Protein AF-A0A9P6GZJ6-F1 (afdb_monomer_lite)

Organism: NCBI:txid83296

Sequence (104 aa):
MSLKGKALSWASQILIGKMDQMDLQTLTTLLRRRFRSESNKQVALTKFINLEISQTRSEFSDMLRFANSIYKKEIVRIEVLAQMVVDKTPGEIRACLYQAGLAI

Foldseek 3Di:
DDQDDPLVVVLVVVCVPCVVPDDPVNSVVVSCVVVVLVVVLVVLVVVLLPDAQDPDPVSLVVNVVSLVVNVVSPSDDPVVSVVSSLVSYPPVVNVVVCVVPPVD

Radius of gyration: 20.15 Å; chains: 1; bounding box: 46×24×57 Å

Secondary structure (DSSP, 8-state):
----THHHHHHHHHHTTTGGG--HHHHHHHHHHHHHHHHHHHHHHHHHHTPPPP-SHHHHHHHHHHHHHHHHTT-S-HHHHHHHHHHHS-HHHHHHHHHHH---

Structure (mmCIF, N/CA/C/O backbone):
data_AF-A0A9P6GZJ6-F1
#
_entry.id   AF-A0A9P6GZJ6-F1
#
loop_
_atom_site.group_PDB
_atom_site.id
_atom_site.type_symbol
_atom_site.label_atom_id
_atom_site.label_alt_id
_atom_site.label_comp_id
_atom_site.label_asym_id
_atom_site.label_entity_id
_atom_site.label_seq_id
_atom_site.pdbx_PDB_ins_code
_atom_site.Cartn_x
_atom_site.Cartn_y
_atom_site.Cartn_z
_atom_site.occupancy
_atom_site.B_iso_or_equiv
_atom_site.auth_seq_id
_atom_site.auth_comp_id
_atom_site.auth_asym_id
_atom_site.auth_atom_id
_atom_site.pdbx_PDB_model_num
ATOM 1 N N . MET A 1 1 ? -10.110 15.818 25.238 1.00 44.91 1 MET A N 1
ATOM 2 C CA . MET A 1 1 ? -9.875 15.251 23.890 1.00 44.91 1 MET A CA 1
ATOM 3 C C . MET A 1 1 ? -11.227 14.941 23.260 1.00 44.91 1 MET A C 1
ATOM 5 O O . MET A 1 1 ? -11.858 13.992 23.699 1.00 44.91 1 MET A O 1
ATOM 9 N N . SER A 1 2 ? -11.717 15.748 22.312 1.00 64.81 2 SER A N 1
ATOM 10 C CA . SER A 1 2 ? -12.990 15.448 21.631 1.00 64.81 2 SER A CA 1
ATOM 11 C C . SER A 1 2 ? -12.732 14.582 20.397 1.00 64.81 2 SER A C 1
ATOM 13 O O . SER A 1 2 ? -11.765 14.807 19.665 1.00 64.81 2 SER A O 1
ATOM 15 N N . LEU A 1 3 ? -13.599 13.597 20.158 1.00 67.00 3 LEU A N 1
ATOM 16 C CA . LEU A 1 3 ? -13.674 12.923 18.863 1.00 67.00 3 LEU A CA 1
ATOM 17 C C . LEU A 1 3 ? -14.068 13.960 17.804 1.00 67.00 3 LEU A C 1
ATOM 19 O O . LEU A 1 3 ? -14.909 14.822 18.061 1.00 67.00 3 LEU A O 1
ATOM 23 N N . LYS A 1 4 ? -13.445 13.903 16.623 1.00 78.94 4 LYS A N 1
ATOM 24 C CA . LYS A 1 4 ? -13.703 14.836 15.516 1.00 78.94 4 LYS A CA 1
ATOM 25 C C . LYS A 1 4 ? -13.956 14.077 14.215 1.00 78.94 4 LYS A C 1
ATOM 27 O O . LYS A 1 4 ? -13.393 13.003 13.991 1.00 78.94 4 LYS A O 1
ATOM 32 N N . GLY A 1 5 ? -14.799 14.645 13.352 1.00 80.75 5 GLY A N 1
ATOM 33 C CA . GLY A 1 5 ? -15.051 14.148 11.996 1.00 80.75 5 GLY A CA 1
ATOM 34 C C . GLY A 1 5 ? -15.520 12.688 11.951 1.00 80.75 5 GLY A C 1
ATOM 35 O O . GLY A 1 5 ? -16.453 12.303 12.655 1.00 80.75 5 GLY A O 1
ATOM 36 N N . LYS A 1 6 ? -14.847 11.858 11.140 1.00 77.38 6 LYS A N 1
ATOM 37 C CA . LYS A 1 6 ? -15.191 10.436 10.934 1.00 77.38 6 LYS A CA 1
ATOM 38 C C . LYS A 1 6 ? -15.189 9.614 12.228 1.00 77.38 6 LYS A C 1
ATOM 40 O O . LYS A 1 6 ? -15.984 8.691 12.352 1.00 77.38 6 LYS A O 1
ATOM 45 N N . ALA A 1 7 ? -14.337 9.957 13.198 1.00 77.06 7 ALA A N 1
ATOM 46 C CA . ALA A 1 7 ? -14.298 9.269 14.488 1.00 77.06 7 ALA A CA 1
ATOM 47 C C . ALA A 1 7 ? -15.537 9.555 15.341 1.00 77.06 7 ALA A C 1
ATOM 49 O O . ALA A 1 7 ? -16.048 8.644 15.984 1.00 77.06 7 ALA A O 1
ATOM 50 N N . LEU A 1 8 ? -16.050 10.789 15.296 1.00 81.38 8 LEU A N 1
ATOM 51 C CA . LEU A 1 8 ? -17.287 11.165 15.981 1.00 81.38 8 LEU A CA 1
ATOM 52 C C . LEU A 1 8 ? -18.504 10.509 15.321 1.00 81.38 8 LEU A C 1
ATOM 54 O O . LEU A 1 8 ? -19.319 9.917 16.014 1.00 81.38 8 LEU A O 1
ATOM 58 N N . SER A 1 9 ? -18.587 10.566 13.988 1.00 83.62 9 SER A N 1
ATOM 59 C CA . SER A 1 9 ? -19.690 9.964 13.226 1.00 83.62 9 SER A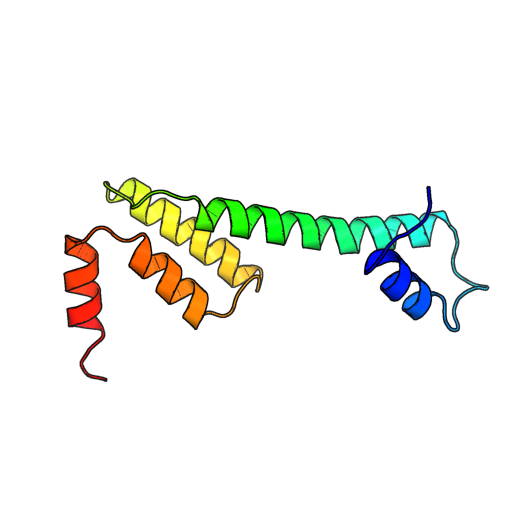 CA 1
ATOM 60 C C . SER A 1 9 ? -19.748 8.440 13.369 1.00 83.62 9 SER A C 1
ATOM 62 O O . SER A 1 9 ? -20.830 7.868 13.445 1.00 83.62 9 SER A O 1
ATOM 64 N N . TRP A 1 10 ? -18.598 7.769 13.432 1.00 84.06 10 TRP A N 1
ATOM 65 C CA . TRP A 1 10 ? -18.560 6.328 13.660 1.00 84.06 10 TRP A CA 1
ATOM 66 C C . TRP A 1 10 ? -18.889 5.964 15.111 1.00 84.06 10 TRP A C 1
ATOM 68 O O . TRP A 1 10 ? -19.647 5.028 15.355 1.00 84.06 10 TRP A O 1
ATOM 78 N N . ALA A 1 11 ? -18.356 6.718 16.080 1.00 81.50 11 ALA A N 1
ATOM 79 C CA . ALA A 1 11 ? -18.679 6.505 17.487 1.00 81.50 11 ALA A CA 1
ATOM 80 C C . ALA A 1 11 ? -20.175 6.708 17.751 1.00 81.50 11 ALA A C 1
ATOM 82 O O . ALA A 1 11 ? -20.773 5.886 18.434 1.00 81.50 11 ALA A O 1
ATOM 83 N N . SER A 1 12 ? -20.800 7.737 17.170 1.00 80.75 12 SER A N 1
ATOM 84 C CA . SER A 1 12 ? -22.239 7.956 17.325 1.00 80.75 12 SER A CA 1
ATOM 85 C C . SER A 1 12 ? -23.059 6.799 16.753 1.00 80.75 12 SER A C 1
ATOM 87 O O . SER A 1 12 ? -23.969 6.333 17.425 1.00 80.75 12 SER A O 1
ATOM 89 N N . GLN A 1 13 ? -22.696 6.254 15.587 1.00 82.44 13 GLN A N 1
ATOM 90 C CA . GLN A 1 13 ? -23.369 5.078 15.013 1.00 82.44 13 GLN A CA 1
ATOM 91 C C . GLN A 1 13 ? -23.285 3.830 15.899 1.00 82.44 13 GLN A C 1
ATOM 93 O O . GLN A 1 13 ? -24.249 3.078 15.979 1.00 82.44 13 GLN A O 1
ATOM 98 N N . ILE A 1 14 ? -22.150 3.604 16.565 1.00 79.19 14 ILE A N 1
ATOM 99 C CA . ILE A 1 14 ?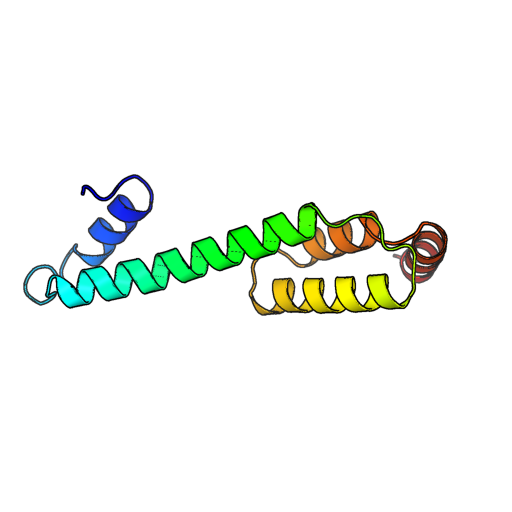 -21.979 2.452 17.463 1.00 79.19 14 ILE A CA 1
ATOM 100 C C . ILE A 1 14 ? -22.682 2.653 18.806 1.00 79.19 14 ILE A C 1
ATOM 102 O O . ILE A 1 14 ? -23.146 1.683 19.404 1.00 79.19 14 ILE A O 1
ATOM 106 N N . LEU A 1 15 ? -22.750 3.895 19.280 1.00 78.69 15 LEU A N 1
ATOM 107 C CA . LEU A 1 15 ? -23.380 4.234 20.551 1.00 78.69 15 LEU A CA 1
ATOM 108 C C . LEU A 1 15 ? -24.912 4.262 20.457 1.00 78.69 15 LEU A C 1
ATOM 110 O O . LEU A 1 15 ? -25.576 4.047 21.471 1.00 78.69 15 LEU A O 1
ATOM 114 N N . ILE A 1 16 ? -25.483 4.450 19.260 1.00 78.94 16 ILE A N 1
ATOM 115 C CA . ILE A 1 16 ? -26.929 4.327 19.035 1.00 78.94 16 ILE A CA 1
ATOM 116 C C . ILE A 1 16 ? -27.381 2.901 19.397 1.00 78.94 16 ILE A C 1
ATOM 118 O O . ILE A 1 16 ? -27.038 1.926 18.732 1.00 78.94 16 ILE A O 1
ATOM 122 N N . GLY A 1 17 ? -28.149 2.785 20.485 1.00 66.88 17 GLY A N 1
ATOM 123 C CA . GLY A 1 17 ? -28.751 1.531 20.954 1.00 66.88 17 GLY A CA 1
ATOM 124 C C . GLY A 1 17 ? -27.860 0.635 21.824 1.00 66.88 17 GLY A C 1
ATOM 125 O O . GLY A 1 17 ? -28.298 -0.451 22.192 1.00 66.88 17 GLY A O 1
ATOM 126 N N . LYS A 1 18 ? -26.629 1.053 22.164 1.00 69.62 18 LYS A N 1
ATOM 127 C CA . LYS A 1 18 ? -25.687 0.266 22.995 1.00 69.62 18 LYS A CA 1
ATOM 128 C C . LYS A 1 18 ? -25.029 1.051 24.136 1.00 69.62 18 LYS A C 1
ATOM 130 O O . LYS A 1 18 ? -24.085 0.549 24.746 1.00 69.62 18 LYS A O 1
ATOM 135 N N . MET A 1 19 ? -25.510 2.264 24.428 1.00 63.31 19 MET A N 1
ATOM 136 C CA . MET A 1 19 ? -24.923 3.139 25.456 1.00 63.31 19 MET A CA 1
ATOM 137 C C . MET A 1 19 ? -24.852 2.488 26.843 1.00 63.31 19 MET A C 1
ATOM 139 O O . MET A 1 19 ? -23.834 2.641 27.509 1.00 63.31 19 MET A O 1
ATOM 143 N N . ASP A 1 20 ? -25.851 1.696 27.235 1.00 65.44 20 ASP A N 1
ATOM 144 C CA . ASP A 1 20 ? -25.912 1.109 28.584 1.00 65.44 20 ASP A CA 1
ATOM 145 C C . ASP A 1 20 ? -25.004 -0.120 28.780 1.00 65.44 20 ASP A C 1
ATOM 147 O O . ASP A 1 20 ? -24.806 -0.577 29.901 1.00 65.44 20 ASP A O 1
ATOM 151 N N . GLN A 1 21 ? -24.434 -0.670 27.701 1.00 69.94 21 GLN A N 1
ATOM 152 C CA . GLN A 1 21 ? -23.610 -1.890 27.737 1.00 69.94 21 GLN A CA 1
ATOM 153 C C . GLN A 1 21 ? -22.137 -1.647 27.384 1.00 69.94 21 GLN A C 1
ATOM 155 O O . GLN A 1 21 ? -21.336 -2.583 27.404 1.00 69.94 21 GLN A O 1
ATOM 160 N N . MET A 1 22 ? -21.761 -0.420 27.011 1.00 73.00 22 MET A N 1
ATOM 161 C CA . MET A 1 22 ? -20.442 -0.134 26.454 1.00 73.00 22 MET A CA 1
ATOM 162 C C . MET A 1 22 ? -19.586 0.688 27.418 1.00 73.00 22 MET A C 1
ATOM 164 O O . MET A 1 22 ? -19.746 1.897 27.547 1.00 73.00 22 MET A O 1
ATOM 168 N N . ASP A 1 23 ? -18.617 0.022 28.043 1.00 81.56 23 ASP A N 1
ATOM 169 C CA . ASP A 1 23 ? -17.604 0.681 28.865 1.00 81.56 23 ASP A CA 1
ATOM 170 C C . ASP A 1 23 ? -16.652 1.555 28.018 1.00 81.56 23 ASP A C 1
ATOM 172 O O . ASP A 1 23 ? -16.318 1.242 26.864 1.00 81.56 23 ASP A O 1
ATOM 176 N N . LEU A 1 24 ? -16.164 2.641 28.622 1.00 77.94 24 LEU A N 1
ATOM 177 C CA . LEU A 1 24 ? -15.237 3.605 28.030 1.00 77.94 24 LEU A CA 1
ATOM 178 C C . LEU A 1 24 ? -13.959 2.926 27.510 1.00 77.94 24 LEU A C 1
ATOM 180 O O . LEU A 1 24 ? -13.425 3.305 26.458 1.00 77.94 24 LEU A O 1
ATOM 184 N N . GLN A 1 25 ? -13.468 1.897 28.207 1.00 81.31 25 GLN A N 1
ATOM 185 C CA . GLN A 1 25 ? -12.264 1.171 27.809 1.00 81.31 25 GLN A CA 1
ATOM 186 C C . GLN A 1 25 ? -12.496 0.340 26.542 1.00 81.31 25 GLN A C 1
ATOM 188 O O . GLN A 1 25 ? -11.627 0.263 25.661 1.00 81.31 25 GLN A O 1
ATOM 193 N N . THR A 1 26 ? -13.703 -0.206 26.396 1.00 81.56 26 THR A N 1
ATOM 194 C CA . THR A 1 26 ? -14.123 -0.959 25.212 1.00 81.56 26 THR A CA 1
ATOM 195 C C . THR A 1 26 ? -14.293 -0.021 24.020 1.00 81.56 26 THR A C 1
ATOM 197 O O . THR A 1 26 ? -13.736 -0.283 22.951 1.00 81.56 26 THR A O 1
ATOM 200 N N . LEU A 1 27 ? -14.950 1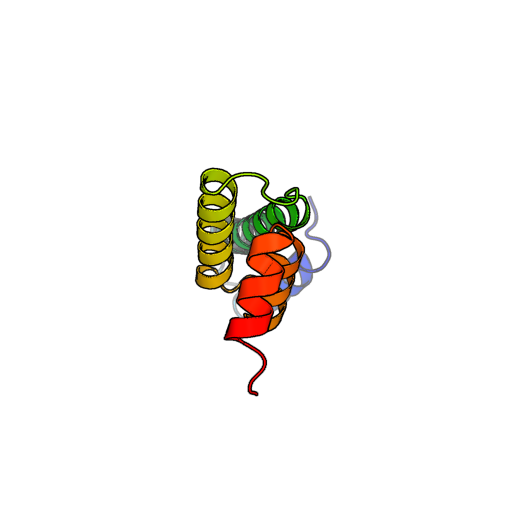.129 24.209 1.00 81.31 27 LEU A N 1
ATOM 201 C CA . LEU A 1 27 ? -15.082 2.158 23.173 1.00 81.31 27 LEU A CA 1
ATOM 202 C C . LEU A 1 27 ? -13.710 2.650 22.683 1.00 81.31 27 LEU A C 1
ATOM 204 O O . LEU A 1 27 ? -13.460 2.728 21.478 1.00 81.31 27 LEU A O 1
ATOM 208 N N . THR A 1 28 ? -12.782 2.913 23.605 1.00 82.25 28 THR A N 1
ATOM 209 C CA . THR A 1 28 ? -11.420 3.358 23.271 1.00 82.25 28 THR A CA 1
ATOM 210 C C . THR A 1 28 ? -10.654 2.294 22.483 1.00 82.25 28 THR A C 1
ATOM 212 O O . THR A 1 28 ? -9.963 2.611 21.510 1.00 82.25 28 THR A O 1
ATOM 215 N N . THR A 1 29 ? -10.794 1.023 22.860 1.00 84.25 29 THR A N 1
ATOM 216 C CA . THR A 1 29 ? -10.159 -0.107 22.165 1.00 84.25 29 THR A CA 1
ATOM 217 C C . THR A 1 29 ? -10.702 -0.264 20.746 1.00 84.25 29 THR A C 1
ATOM 219 O O . THR A 1 29 ? -9.929 -0.421 19.797 1.00 84.25 29 THR A O 1
ATOM 222 N N . LEU A 1 30 ? -12.020 -0.149 20.578 1.00 82.25 30 LEU A N 1
ATOM 223 C CA . LEU A 1 30 ? -12.693 -0.224 19.284 1.00 82.25 30 LEU A CA 1
ATOM 224 C C . LEU A 1 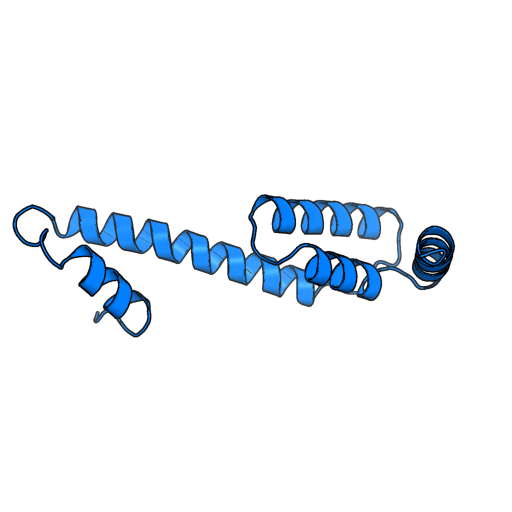30 ? -12.287 0.932 18.359 1.00 82.25 30 LEU A C 1
ATOM 226 O O . LEU A 1 30 ? -11.927 0.696 17.202 1.00 82.25 30 LEU A O 1
ATOM 230 N N . LEU A 1 31 ? -12.249 2.159 18.886 1.00 82.50 31 LEU A N 1
ATOM 231 C CA . LEU A 1 31 ? -11.769 3.337 18.163 1.00 82.50 31 LEU A CA 1
ATOM 232 C C . LEU A 1 31 ? -10.313 3.168 17.725 1.00 82.50 31 LEU A C 1
ATOM 234 O O . LEU A 1 31 ? -9.996 3.318 16.543 1.00 82.50 31 LEU A O 1
ATOM 238 N N . ARG A 1 32 ? -9.419 2.794 18.649 1.00 81.56 32 ARG A N 1
ATOM 239 C CA . ARG A 1 32 ? -8.005 2.564 18.325 1.00 81.56 32 ARG A CA 1
ATOM 240 C C . ARG A 1 32 ? -7.859 1.494 17.256 1.00 81.56 32 ARG A C 1
ATOM 242 O O . ARG A 1 32 ? -7.151 1.718 16.285 1.00 81.56 32 ARG A O 1
ATOM 249 N N . ARG A 1 33 ? -8.544 0.358 17.382 1.00 82.00 33 ARG A N 1
ATOM 250 C CA . ARG A 1 33 ? -8.476 -0.728 16.397 1.00 82.00 33 ARG A CA 1
ATOM 251 C C . ARG A 1 33 ? -8.935 -0.267 15.011 1.00 82.00 33 ARG A C 1
ATOM 253 O O . ARG A 1 33 ? -8.215 -0.479 14.034 1.00 82.00 33 ARG A O 1
ATOM 260 N N . ARG A 1 34 ? -10.094 0.395 14.921 1.00 77.81 34 ARG A N 1
ATOM 261 C CA . ARG A 1 34 ? -10.658 0.856 13.644 1.00 77.81 34 ARG A CA 1
ATOM 262 C C . ARG A 1 34 ? -9.756 1.888 12.972 1.00 77.81 34 ARG A C 1
ATOM 264 O O . ARG A 1 34 ? -9.369 1.688 11.821 1.00 77.81 34 ARG A O 1
ATOM 271 N N . PHE A 1 35 ? -9.376 2.946 13.683 1.00 78.50 35 PHE A N 1
ATOM 272 C CA . PHE A 1 35 ? -8.631 4.065 13.099 1.00 78.50 35 PHE A CA 1
ATOM 273 C C . PHE A 1 35 ? -7.128 3.795 12.951 1.00 78.50 35 PHE A C 1
ATOM 275 O O . PHE A 1 35 ? -6.506 4.344 12.044 1.00 78.50 35 PHE A O 1
ATOM 282 N N . ARG A 1 36 ? -6.539 2.893 13.750 1.00 75.62 36 ARG A N 1
ATOM 283 C CA . ARG A 1 36 ? -5.156 2.429 13.539 1.00 75.62 36 ARG A CA 1
ATOM 284 C C . ARG A 1 36 ? -5.029 1.648 12.236 1.00 75.62 36 ARG A C 1
ATOM 286 O O . ARG A 1 36 ? -4.066 1.852 11.506 1.00 75.62 36 ARG A O 1
ATOM 293 N N . SER A 1 37 ? -6.001 0.786 11.925 1.00 73.00 37 SER A N 1
ATOM 294 C CA . SER A 1 37 ? -6.001 0.050 10.655 1.00 73.00 37 SER A CA 1
ATOM 295 C C . SER A 1 37 ? -6.126 0.985 9.447 1.00 73.00 37 SER A C 1
ATOM 297 O O . SER A 1 37 ? -5.379 0.831 8.487 1.00 73.00 37 SER A O 1
ATOM 299 N N . GLU A 1 38 ? -6.986 2.003 9.537 1.00 73.19 38 GLU A N 1
ATOM 300 C CA . GLU A 1 38 ? -7.190 3.003 8.482 1.00 73.19 38 GLU A CA 1
ATOM 301 C C . GLU A 1 38 ? -5.932 3.852 8.249 1.00 73.19 38 GLU A C 1
ATOM 303 O O . GLU A 1 38 ? -5.460 3.973 7.121 1.00 73.19 38 GLU A O 1
ATOM 308 N N . SER A 1 39 ? -5.326 4.355 9.330 1.00 74.75 39 SER A N 1
ATOM 309 C CA . SER A 1 39 ? -4.073 5.115 9.268 1.00 74.75 39 SER A CA 1
ATOM 310 C C . SER A 1 39 ? -2.948 4.293 8.630 1.00 74.75 39 SER A C 1
ATOM 312 O O . SER A 1 39 ? -2.264 4.760 7.722 1.00 74.75 39 SER A O 1
ATOM 314 N N . ASN A 1 40 ? -2.815 3.018 9.009 1.00 78.00 40 ASN A N 1
ATOM 315 C CA . ASN A 1 40 ? -1.811 2.127 8.429 1.00 78.00 40 ASN A CA 1
ATOM 316 C C . ASN A 1 40 ? -2.032 1.875 6.928 1.00 78.00 40 ASN A C 1
ATOM 318 O O . ASN A 1 40 ? -1.057 1.781 6.181 1.00 78.00 40 ASN A O 1
ATOM 322 N N . LYS A 1 41 ? -3.291 1.755 6.481 1.0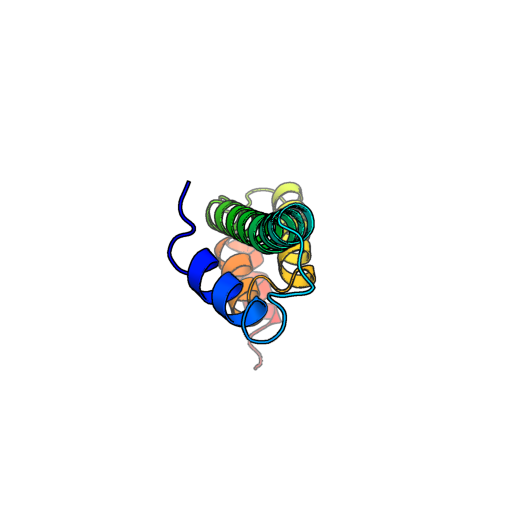0 82.00 41 LYS A N 1
ATOM 323 C CA . LYS A 1 41 ? -3.624 1.612 5.055 1.00 82.00 41 LYS A CA 1
ATOM 324 C C . LYS A 1 41 ? -3.244 2.871 4.276 1.00 82.00 41 LYS A C 1
ATOM 326 O O . LYS A 1 41 ? -2.593 2.769 3.240 1.00 82.00 41 LYS A O 1
ATOM 331 N N . GLN A 1 42 ? -3.580 4.043 4.808 1.00 80.44 42 GLN A N 1
ATOM 332 C CA . GLN A 1 42 ? -3.275 5.318 4.166 1.00 80.44 42 GLN A CA 1
ATOM 333 C C . GLN A 1 42 ? -1.764 5.567 4.081 1.00 80.44 42 GLN A C 1
ATOM 335 O O . GLN A 1 42 ? -1.266 5.911 3.015 1.00 80.44 42 GLN A O 1
ATOM 340 N N . VAL A 1 43 ? -1.012 5.279 5.149 1.00 83.81 43 VAL A N 1
ATOM 341 C CA . VAL A 1 43 ? 0.459 5.353 5.144 1.00 83.81 43 VAL A CA 1
ATOM 342 C C . VAL A 1 43 ? 1.070 4.406 4.109 1.00 83.81 43 VAL A C 1
ATOM 344 O O . VAL A 1 43 ? 2.002 4.793 3.408 1.00 83.81 43 VAL A O 1
ATOM 347 N N . ALA A 1 44 ? 0.566 3.172 3.993 1.00 83.75 44 ALA A N 1
ATOM 348 C CA . ALA A 1 44 ? 1.055 2.220 2.996 1.00 83.75 44 ALA A CA 1
ATOM 349 C C . ALA A 1 44 ? 0.818 2.721 1.562 1.00 83.75 44 ALA A C 1
ATOM 351 O O . ALA A 1 44 ? 1.728 2.648 0.740 1.00 83.75 44 ALA A O 1
ATOM 352 N N . LEU A 1 45 ? -0.360 3.285 1.284 1.00 85.56 45 LEU A N 1
ATOM 353 C CA . LEU A 1 45 ? -0.671 3.855 -0.025 1.00 85.56 45 LEU A CA 1
ATOM 354 C C . LEU A 1 45 ? 0.202 5.074 -0.344 1.00 85.56 45 LEU A C 1
ATOM 356 O O . LEU A 1 45 ? 0.785 5.138 -1.420 1.00 85.56 45 LEU A O 1
ATOM 360 N N . THR A 1 46 ? 0.349 6.013 0.596 1.00 86.06 46 THR A N 1
ATOM 361 C CA . THR A 1 46 ? 1.207 7.194 0.413 1.00 86.06 46 THR A CA 1
ATOM 362 C C . THR A 1 46 ? 2.655 6.796 0.141 1.00 86.06 46 THR A C 1
ATOM 364 O O . THR A 1 46 ? 3.282 7.348 -0.758 1.00 86.06 46 THR A O 1
ATOM 367 N N . LYS A 1 47 ? 3.183 5.804 0.870 1.00 86.88 47 LYS A N 1
ATOM 368 C CA . LYS A 1 47 ? 4.533 5.283 0.621 1.00 86.88 47 LYS A CA 1
ATOM 369 C C . LYS A 1 47 ? 4.683 4.724 -0.789 1.00 86.88 47 LYS A C 1
ATOM 371 O O . LYS A 1 47 ? 5.712 4.957 -1.402 1.00 86.88 47 LYS A O 1
ATOM 376 N N . PHE A 1 48 ? 3.678 4.011 -1.291 1.00 87.75 48 PHE A N 1
ATOM 377 C CA . PHE A 1 48 ? 3.714 3.436 -2.634 1.00 87.75 48 PHE A CA 1
ATOM 378 C C . PHE A 1 48 ? 3.629 4.496 -3.734 1.00 87.75 48 PHE A C 1
ATOM 380 O O . PHE A 1 48 ? 4.376 4.433 -4.704 1.00 87.75 48 PHE A O 1
ATOM 387 N N . ILE A 1 49 ? 2.769 5.504 -3.561 1.00 87.44 49 ILE A N 1
ATOM 388 C CA . ILE A 1 49 ? 2.649 6.631 -4.500 1.00 87.44 49 ILE A CA 1
ATOM 389 C C . ILE A 1 49 ? 3.982 7.376 -4.638 1.00 87.44 49 ILE A C 1
ATOM 391 O O . ILE A 1 49 ? 4.356 7.755 -5.747 1.00 87.44 49 ILE A O 1
ATOM 395 N N . ASN A 1 50 ? 4.699 7.537 -3.523 1.00 88.31 50 ASN A N 1
ATOM 396 C CA . ASN A 1 50 ? 5.977 8.241 -3.457 1.00 88.31 50 ASN A CA 1
ATOM 397 C C . ASN A 1 50 ? 7.191 7.379 -3.845 1.00 88.31 50 ASN A C 1
ATOM 399 O O . ASN A 1 50 ? 8.314 7.863 -3.737 1.00 88.31 50 ASN A O 1
ATOM 403 N N . LEU A 1 51 ? 7.005 6.118 -4.252 1.00 87.81 51 LEU A N 1
ATOM 404 C CA . LEU A 1 51 ? 8.113 5.337 -4.803 1.00 87.81 51 LEU A CA 1
ATOM 405 C C . LEU A 1 51 ? 8.606 5.978 -6.097 1.00 87.81 51 LEU A C 1
ATOM 407 O O . LEU A 1 51 ? 7.814 6.458 -6.906 1.00 87.81 51 LEU A O 1
ATOM 411 N N . GLU A 1 52 ? 9.911 5.945 -6.316 1.00 86.88 52 GLU A N 1
ATOM 412 C CA . GLU A 1 52 ? 10.487 6.317 -7.603 1.00 86.88 52 GLU A CA 1
ATOM 413 C C . GLU A 1 52 ? 10.303 5.187 -8.626 1.00 86.88 52 GLU A C 1
ATOM 415 O O . GLU A 1 52 ? 9.913 4.062 -8.292 1.00 86.88 52 GLU A O 1
ATOM 420 N N . ILE A 1 53 ? 10.543 5.498 -9.899 1.00 85.81 53 ILE A N 1
ATOM 421 C CA . ILE A 1 53 ? 10.528 4.495 -10.968 1.00 85.81 53 ILE A CA 1
ATOM 422 C C . ILE A 1 53 ? 11.660 3.502 -10.701 1.00 85.81 53 ILE A C 1
ATOM 424 O O . ILE A 1 53 ? 12.809 3.911 -10.539 1.00 85.81 53 ILE A O 1
ATOM 428 N N . SER A 1 54 ? 11.337 2.208 -10.675 1.00 85.69 54 SER A N 1
ATOM 429 C CA . SER A 1 54 ? 12.332 1.160 -10.433 1.00 85.69 54 SER A CA 1
ATOM 430 C C . SER A 1 54 ? 13.368 1.134 -11.558 1.00 85.69 54 SER A C 1
ATOM 432 O O . SER A 1 54 ? 12.995 1.036 -12.723 1.00 85.69 54 SER A O 1
ATOM 434 N N . GLN A 1 55 ? 14.653 1.191 -11.219 1.00 83.19 55 GLN A N 1
ATOM 435 C CA . GLN A 1 55 ? 15.763 1.163 -12.180 1.00 83.19 55 GLN A CA 1
ATOM 436 C C . GLN A 1 55 ? 16.332 -0.248 -12.336 1.00 83.19 55 GLN A C 1
ATOM 438 O O . GLN A 1 55 ? 16.847 -0.618 -13.390 1.00 83.19 55 GLN A O 1
ATOM 443 N N . THR A 1 56 ? 16.221 -1.066 -11.287 1.00 84.50 56 THR A N 1
ATOM 444 C CA . THR A 1 56 ? 16.734 -2.437 -11.281 1.00 84.50 56 THR A CA 1
ATOM 445 C C . THR A 1 56 ? 15.621 -3.475 -11.197 1.00 84.50 56 THR A C 1
ATOM 447 O O . THR A 1 56 ? 14.526 -3.239 -10.681 1.00 84.50 56 THR A O 1
ATOM 450 N N . ARG A 1 57 ? 15.921 -4.701 -11.648 1.00 82.19 57 ARG A N 1
ATOM 451 C CA . ARG A 1 57 ? 15.022 -5.855 -11.479 1.00 82.19 57 ARG A CA 1
ATOM 452 C C . ARG A 1 57 ? 14.687 -6.113 -10.005 1.00 82.19 57 ARG A C 1
ATOM 454 O O . ARG A 1 57 ? 13.574 -6.541 -9.707 1.00 82.19 57 ARG A O 1
ATOM 461 N N . SER A 1 58 ? 15.642 -5.885 -9.099 1.00 86.44 58 SER A N 1
ATOM 462 C CA . SER A 1 58 ? 15.427 -6.076 -7.660 1.00 86.44 58 SER A CA 1
ATOM 463 C C . SER A 1 58 ? 14.412 -5.072 -7.125 1.00 86.44 58 SER A C 1
ATOM 465 O O . SER A 1 58 ? 13.420 -5.478 -6.529 1.00 86.44 58 SER A O 1
ATOM 467 N N . GLU A 1 59 ? 14.602 -3.784 -7.424 1.00 86.69 59 GLU A N 1
ATOM 468 C CA . GLU A 1 59 ? 13.663 -2.723 -7.042 1.00 86.69 59 GLU A CA 1
ATOM 469 C C . GLU A 1 59 ? 12.268 -2.967 -7.610 1.00 86.69 59 GLU A C 1
ATOM 471 O O . GLU A 1 59 ? 11.276 -2.822 -6.901 1.00 86.69 59 GLU A O 1
ATOM 476 N N . PHE A 1 60 ? 12.188 -3.406 -8.868 1.00 87.00 60 PHE A N 1
ATOM 477 C CA . PHE A 1 60 ? 10.914 -3.722 -9.499 1.00 87.00 60 PHE A CA 1
ATOM 478 C C . PHE A 1 60 ? 10.208 -4.897 -8.806 1.00 87.00 60 PHE A C 1
ATOM 480 O O . PHE A 1 60 ? 9.009 -4.842 -8.536 1.00 87.00 60 PHE A O 1
ATOM 487 N N . SER A 1 61 ? 10.953 -5.948 -8.455 1.00 87.81 61 SER A N 1
ATOM 488 C CA . SER A 1 61 ? 10.433 -7.094 -7.699 1.00 87.81 61 SER A CA 1
ATOM 489 C C . SER A 1 61 ? 9.914 -6.678 -6.318 1.00 87.81 61 SER A C 1
ATOM 491 O O . SER A 1 61 ? 8.835 -7.104 -5.896 1.00 87.81 61 SER A O 1
ATOM 493 N N . ASP A 1 62 ? 10.640 -5.805 -5.622 1.00 89.38 62 ASP A N 1
ATOM 494 C CA . ASP A 1 62 ? 10.228 -5.299 -4.314 1.00 89.38 62 ASP A CA 1
ATOM 495 C C . ASP A 1 62 ? 9.019 -4.358 -4.411 1.00 89.38 62 ASP A C 1
ATOM 497 O O . ASP A 1 62 ? 8.104 -4.443 -3.586 1.00 89.38 62 ASP A O 1
ATOM 501 N N . MET A 1 63 ? 8.936 -3.547 -5.469 1.00 91.00 63 MET A N 1
ATOM 502 C CA . MET A 1 63 ? 7.756 -2.743 -5.782 1.00 91.00 63 MET A CA 1
ATOM 503 C C . MET A 1 63 ? 6.530 -3.630 -6.035 1.00 91.00 63 MET A C 1
ATOM 505 O O . MET A 1 63 ? 5.482 -3.398 -5.430 1.00 91.00 63 MET A O 1
ATOM 509 N N . LEU A 1 64 ? 6.657 -4.708 -6.816 1.00 89.88 64 LEU A N 1
ATOM 510 C CA . LEU A 1 64 ? 5.566 -5.666 -7.039 1.00 89.88 64 LEU A CA 1
ATOM 511 C C . LEU A 1 64 ? 5.140 -6.383 -5.752 1.00 89.88 64 LEU A C 1
ATOM 513 O O . LEU A 1 64 ? 3.945 -6.570 -5.505 1.00 89.88 64 LEU A O 1
ATOM 517 N N . ARG A 1 65 ? 6.090 -6.760 -4.888 1.00 90.38 65 ARG A N 1
ATOM 518 C CA . ARG A 1 65 ? 5.780 -7.322 -3.561 1.00 90.38 65 ARG A CA 1
ATOM 519 C C . ARG A 1 65 ? 4.994 -6.331 -2.711 1.00 90.38 65 ARG A C 1
ATOM 521 O O . ARG A 1 65 ? 4.042 -6.724 -2.028 1.00 90.38 65 ARG A O 1
ATOM 528 N N . PHE A 1 66 ? 5.363 -5.055 -2.760 1.00 89.81 66 PHE A N 1
ATOM 529 C CA . PHE A 1 66 ? 4.649 -4.017 -2.034 1.00 89.81 66 PHE A CA 1
ATOM 530 C C . PHE A 1 66 ? 3.247 -3.783 -2.619 1.00 89.81 66 PHE A C 1
ATOM 532 O O . PHE A 1 66 ? 2.275 -3.775 -1.860 1.00 89.81 66 PHE A O 1
ATOM 539 N N . ALA A 1 67 ? 3.104 -3.730 -3.945 1.00 89.31 67 ALA A N 1
ATOM 540 C CA . ALA A 1 67 ? 1.809 -3.663 -4.621 1.00 89.31 67 ALA A CA 1
ATOM 541 C C . ALA A 1 67 ? 0.900 -4.840 -4.220 1.00 89.31 67 ALA A C 1
ATOM 543 O O . ALA A 1 67 ? -0.252 -4.639 -3.840 1.00 89.31 67 ALA A O 1
ATOM 544 N N . ASN A 1 68 ? 1.431 -6.065 -4.171 1.00 89.06 68 ASN A N 1
ATOM 545 C CA . ASN A 1 68 ? 0.686 -7.244 -3.720 1.00 89.06 68 ASN A CA 1
ATOM 546 C C . ASN A 1 68 ? 0.201 -7.111 -2.259 1.00 89.06 68 ASN A C 1
ATOM 548 O O . ASN A 1 68 ? -0.906 -7.520 -1.918 1.00 89.06 68 ASN A O 1
ATOM 552 N N . SER A 1 69 ? 0.995 -6.490 -1.380 1.00 87.69 69 SER A N 1
ATOM 553 C CA . SER A 1 69 ? 0.577 -6.188 -0.001 1.00 87.69 69 SER A CA 1
ATOM 554 C C . SER A 1 69 ? -0.574 -5.176 0.055 1.00 87.69 69 SER A C 1
ATOM 556 O O . SER A 1 69 ? -1.462 -5.301 0.900 1.00 87.69 69 SER A O 1
ATOM 558 N N . ILE A 1 70 ? -0.588 -4.191 -0.849 1.00 87.56 70 ILE A N 1
ATOM 559 C CA . ILE A 1 70 ? -1.672 -3.203 -0.982 1.00 87.56 70 ILE A CA 1
ATOM 560 C C . ILE A 1 70 ? -2.949 -3.870 -1.496 1.00 87.56 70 ILE A C 1
ATOM 562 O O . ILE A 1 70 ? -4.018 -3.643 -0.926 1.00 87.56 70 ILE A O 1
ATOM 566 N N . TYR A 1 71 ? -2.821 -4.743 -2.499 1.00 87.69 71 TYR A N 1
ATOM 567 C CA . TYR A 1 71 ? -3.924 -5.533 -3.042 1.00 87.69 71 TYR A CA 1
ATOM 568 C C . TYR A 1 71 ? -4.560 -6.436 -1.979 1.00 87.69 71 TYR A C 1
ATOM 570 O O . TYR A 1 71 ? -5.755 -6.334 -1.720 1.00 87.69 71 TYR A O 1
ATOM 578 N N . LYS A 1 72 ? -3.754 -7.240 -1.269 1.00 85.25 72 LYS A N 1
ATOM 579 C CA . LYS A 1 72 ? -4.232 -8.140 -0.200 1.00 85.25 72 LYS A CA 1
ATOM 580 C C . LYS A 1 72 ? -4.942 -7.421 0.948 1.00 85.25 72 LYS A C 1
ATOM 582 O O . LYS A 1 72 ? -5.699 -8.038 1.687 1.00 85.25 72 LYS A O 1
ATOM 587 N N . LYS A 1 73 ? -4.653 -6.134 1.147 1.00 84.19 73 LYS A N 1
ATOM 588 C CA . LYS A 1 73 ? -5.275 -5.297 2.183 1.00 84.19 73 LYS A CA 1
ATOM 589 C C . LYS A 1 73 ? -6.492 -4.519 1.673 1.00 84.19 73 LYS A C 1
ATOM 591 O O . LYS A 1 73 ? -7.044 -3.724 2.446 1.00 84.19 73 LYS A O 1
ATOM 596 N N . GLU A 1 74 ? -6.868 -4.722 0.409 1.00 84.00 74 GLU A N 1
ATOM 597 C CA . GLU A 1 74 ? -7.990 -4.073 -0.276 1.00 84.00 74 GLU A CA 1
ATOM 598 C C . GLU A 1 74 ? -7.962 -2.551 -0.083 1.00 84.00 74 GLU A C 1
ATOM 600 O O . GLU A 1 74 ? -8.960 -1.915 0.253 1.00 84.00 74 GLU A O 1
ATOM 605 N N . ILE A 1 75 ? -6.767 -1.959 -0.175 1.00 81.75 75 ILE A N 1
ATOM 606 C CA . ILE A 1 75 ? -6.585 -0.518 0.054 1.00 81.75 75 ILE A CA 1
ATOM 607 C C . ILE A 1 75 ? -7.074 0.279 -1.160 1.00 81.75 75 ILE A C 1
ATOM 609 O O . ILE A 1 75 ? -7.589 1.384 -1.005 1.00 81.75 75 ILE A O 1
ATOM 613 N N . VAL A 1 76 ? -6.913 -0.280 -2.362 1.00 86.50 76 VAL A N 1
ATOM 614 C CA . VAL A 1 76 ? -7.270 0.344 -3.641 1.00 86.50 76 VAL A CA 1
ATOM 615 C C . VAL A 1 76 ? -7.835 -0.722 -4.578 1.00 86.50 76 VAL A C 1
ATOM 617 O O . VAL A 1 76 ? -7.530 -1.906 -4.428 1.00 86.50 76 VAL A O 1
ATOM 620 N N . ARG A 1 77 ? -8.645 -0.300 -5.553 1.00 84.81 77 ARG A N 1
ATOM 621 C CA . ARG A 1 77 ? -9.115 -1.169 -6.637 1.00 84.81 77 ARG A CA 1
ATOM 622 C C . ARG A 1 77 ? -7.945 -1.657 -7.495 1.00 84.81 77 ARG A C 1
ATOM 624 O O . ARG A 1 77 ? -6.946 -0.948 -7.643 1.00 84.81 77 ARG A O 1
ATOM 631 N N . ILE A 1 78 ? -8.083 -2.854 -8.057 1.00 85.25 78 ILE A N 1
ATOM 632 C CA . ILE A 1 78 ? -7.006 -3.526 -8.792 1.00 85.25 78 ILE A CA 1
ATOM 633 C C . ILE A 1 78 ? -6.594 -2.760 -10.051 1.00 85.25 78 ILE A C 1
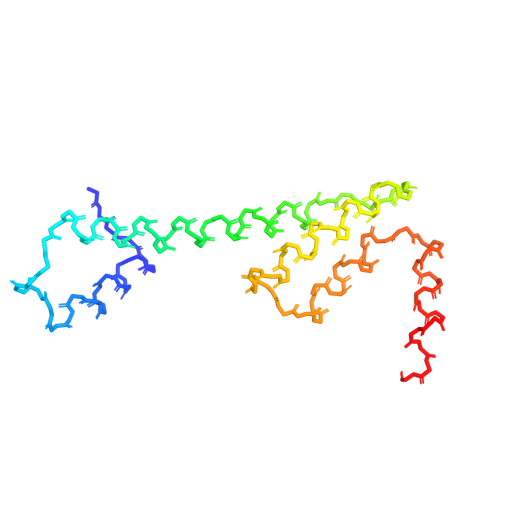ATOM 635 O O . ILE A 1 78 ? -5.409 -2.698 -10.350 1.00 85.25 78 ILE A O 1
ATOM 639 N N . GLU A 1 79 ? -7.534 -2.107 -10.732 1.00 86.38 79 GLU A N 1
ATOM 640 C CA . GLU A 1 79 ? -7.282 -1.347 -11.960 1.00 86.38 79 GLU A CA 1
ATOM 641 C C . GLU A 1 79 ? -6.400 -0.128 -11.672 1.00 86.38 79 GLU A C 1
ATOM 643 O O . GLU A 1 79 ? -5.431 0.145 -12.376 1.00 86.38 79 GLU A O 1
ATOM 648 N N . VAL A 1 80 ? -6.692 0.568 -10.570 1.00 86.25 80 VAL A N 1
ATOM 649 C CA . VAL A 1 80 ? -5.901 1.716 -10.113 1.00 86.25 80 VAL A CA 1
ATOM 650 C C . VAL A 1 80 ? -4.508 1.262 -9.685 1.00 86.25 80 VAL A C 1
ATOM 652 O O . VAL A 1 80 ? -3.516 1.903 -10.023 1.00 86.25 80 VAL A O 1
ATOM 655 N N . LEU A 1 81 ? -4.418 0.143 -8.964 1.00 88.00 81 LEU A N 1
ATOM 656 C CA . LEU A 1 81 ? -3.135 -0.411 -8.548 1.00 88.00 81 LEU A CA 1
ATOM 657 C C . LEU A 1 81 ? -2.287 -0.850 -9.751 1.00 88.00 81 LEU A C 1
ATOM 659 O O . LEU A 1 81 ? -1.088 -0.589 -9.765 1.00 88.00 81 LEU A O 1
ATOM 663 N N . ALA A 1 82 ? -2.900 -1.467 -10.763 1.00 86.56 82 ALA A N 1
ATOM 664 C CA . ALA A 1 82 ? -2.230 -1.861 -11.997 1.00 86.56 82 ALA A CA 1
ATOM 665 C C . ALA A 1 82 ? -1.663 -0.641 -12.733 1.00 86.56 82 ALA A C 1
ATOM 667 O O . ALA A 1 82 ? -0.490 -0.649 -13.101 1.00 86.56 82 ALA A O 1
ATOM 668 N N . GLN A 1 83 ? -2.443 0.439 -12.855 1.00 85.62 83 GLN A N 1
ATOM 669 C CA . GLN A 1 83 ? -1.957 1.687 -13.444 1.00 85.62 83 GLN A CA 1
ATOM 670 C C . GLN A 1 83 ? -0.763 2.258 -12.664 1.00 85.62 83 GLN A C 1
ATOM 672 O O . GLN A 1 83 ? 0.260 2.587 -13.257 1.00 85.62 83 GLN A O 1
ATOM 677 N N . MET A 1 84 ? -0.843 2.300 -11.329 1.00 88.00 84 MET A N 1
ATOM 678 C CA . MET A 1 84 ? 0.263 2.788 -10.498 1.00 88.00 84 MET A CA 1
ATOM 679 C C . MET A 1 84 ? 1.537 1.946 -10.664 1.00 88.00 84 MET A C 1
ATOM 681 O O . MET A 1 84 ? 2.636 2.498 -10.689 1.00 88.00 84 MET A O 1
ATOM 685 N N . VAL A 1 85 ? 1.403 0.621 -10.784 1.00 88.88 85 VAL A N 1
ATOM 686 C CA . VAL A 1 85 ? 2.528 -0.287 -11.058 1.00 88.88 85 VAL A CA 1
ATOM 687 C C . VAL A 1 85 ? 3.145 0.034 -12.420 1.00 88.88 85 VAL A C 1
ATOM 689 O O . VAL A 1 85 ? 4.361 0.198 -12.508 1.00 88.88 85 VAL A O 1
ATOM 692 N N . VAL A 1 86 ? 2.328 0.190 -13.466 1.00 86.62 86 VAL A N 1
ATOM 693 C CA . VAL A 1 86 ? 2.785 0.544 -14.822 1.00 86.62 86 VAL A CA 1
ATOM 694 C C . VAL A 1 86 ? 3.532 1.881 -14.828 1.00 86.62 86 VAL A C 1
ATOM 696 O O . VAL A 1 86 ? 4.621 1.971 -15.399 1.00 86.62 86 VAL A O 1
ATOM 699 N N . ASP A 1 87 ? 3.018 2.894 -14.130 1.00 85.06 87 ASP A N 1
ATOM 700 C CA . ASP A 1 87 ? 3.638 4.224 -14.053 1.00 85.06 87 ASP A CA 1
ATOM 701 C C . ASP A 1 87 ? 5.014 4.199 -13.370 1.00 85.06 87 ASP A C 1
ATOM 703 O O . ASP A 1 87 ? 5.886 5.010 -13.692 1.00 85.06 87 ASP A O 1
ATOM 707 N N . LYS A 1 88 ? 5.218 3.262 -12.437 1.00 86.00 88 LYS A N 1
ATOM 708 C CA . LYS A 1 88 ? 6.470 3.057 -11.686 1.00 86.00 88 LYS A CA 1
ATOM 709 C C . LYS A 1 88 ? 7.395 2.013 -12.320 1.00 86.00 88 LYS A C 1
ATOM 711 O O . LYS A 1 88 ? 8.492 1.778 -11.819 1.00 86.00 88 LYS A O 1
ATOM 716 N N . THR A 1 89 ? 6.968 1.403 -13.423 1.00 85.44 89 THR A N 1
ATOM 717 C CA . THR A 1 89 ? 7.751 0.430 -14.188 1.00 85.44 89 THR A CA 1
ATOM 718 C C . THR A 1 89 ? 8.743 1.158 -15.109 1.00 85.44 89 THR A C 1
ATOM 720 O O . THR A 1 89 ? 8.334 2.138 -15.750 1.00 85.44 89 THR A O 1
ATOM 723 N N . PRO A 1 90 ? 10.003 0.693 -15.226 1.00 82.94 90 PRO A N 1
ATOM 724 C CA . PRO A 1 90 ? 10.961 1.243 -16.187 1.00 82.94 90 PRO A CA 1
ATOM 725 C C . PRO A 1 90 ? 10.463 1.104 -17.632 1.00 82.94 90 PRO A C 1
ATOM 727 O O . PRO A 1 90 ? 9.675 0.209 -17.954 1.00 82.94 90 PRO A O 1
ATOM 730 N N . GLY A 1 91 ? 10.877 2.026 -18.503 1.00 80.19 91 GLY A N 1
ATOM 731 C CA . GLY A 1 91 ? 10.300 2.197 -19.842 1.00 80.19 91 GLY A CA 1
ATOM 732 C C . GLY A 1 91 ? 10.398 0.947 -20.721 1.00 80.19 91 GLY A C 1
ATOM 733 O O . GLY A 1 91 ? 9.457 0.623 -21.444 1.00 80.19 91 GLY A O 1
ATOM 734 N N . GLU A 1 92 ? 11.489 0.199 -20.595 1.00 79.94 92 GLU A N 1
ATOM 735 C CA . GLU A 1 92 ? 11.760 -1.031 -21.339 1.00 79.94 92 GLU A CA 1
ATOM 736 C C . GLU A 1 92 ? 10.764 -2.135 -20.967 1.00 79.94 92 GLU A C 1
ATOM 738 O O . GLU A 1 92 ? 10.190 -2.793 -21.833 1.00 79.94 92 GLU A O 1
ATOM 743 N N . ILE A 1 93 ? 10.501 -2.305 -19.668 1.00 77.56 93 ILE A N 1
ATOM 744 C CA . ILE A 1 93 ? 9.528 -3.288 -19.176 1.00 77.56 93 ILE A CA 1
ATOM 745 C C . ILE A 1 93 ? 8.109 -2.819 -19.497 1.00 77.56 93 ILE A C 1
ATOM 747 O O . ILE A 1 93 ? 7.261 -3.633 -19.854 1.00 77.56 93 ILE A O 1
ATOM 751 N N . ARG A 1 94 ? 7.847 -1.510 -19.426 1.00 79.06 94 ARG A N 1
ATOM 752 C CA . ARG A 1 94 ? 6.556 -0.934 -19.808 1.00 79.06 94 ARG A CA 1
ATOM 753 C C . ARG A 1 94 ? 6.223 -1.265 -21.260 1.00 79.06 94 ARG A C 1
ATOM 755 O O . ARG A 1 94 ? 5.125 -1.741 -21.513 1.00 79.06 94 ARG A O 1
ATOM 762 N N . ALA A 1 95 ? 7.165 -1.102 -22.188 1.00 79.81 95 ALA A N 1
ATOM 763 C CA . ALA A 1 95 ? 6.967 -1.477 -23.587 1.00 79.81 95 ALA A CA 1
ATOM 764 C C . ALA A 1 95 ? 6.593 -2.964 -23.737 1.00 79.81 95 ALA A C 1
ATOM 766 O O . ALA A 1 95 ? 5.621 -3.282 -24.420 1.00 79.81 95 ALA A O 1
ATOM 767 N N . CYS A 1 96 ? 7.285 -3.859 -23.023 1.00 76.56 96 CYS A N 1
ATOM 768 C CA . CYS A 1 96 ? 6.957 -5.288 -23.002 1.00 76.56 96 CYS A CA 1
ATOM 769 C C . CYS A 1 96 ? 5.568 -5.575 -22.409 1.00 76.56 96 CYS A C 1
ATOM 771 O O . CYS A 1 96 ? 4.845 -6.418 -22.929 1.00 76.56 96 CYS A O 1
ATOM 773 N N . LEU A 1 97 ? 5.170 -4.881 -21.337 1.00 73.00 97 LEU A N 1
ATOM 774 C CA . LEU A 1 97 ? 3.849 -5.037 -20.718 1.00 73.00 97 LEU A CA 1
ATOM 775 C C . LEU A 1 97 ? 2.724 -4.556 -21.640 1.00 73.00 97 LEU A C 1
ATOM 777 O O . LEU A 1 97 ? 1.698 -5.221 -21.740 1.00 73.00 97 LEU A O 1
ATOM 781 N N . TYR A 1 98 ? 2.928 -3.438 -22.341 1.00 73.38 98 TYR A N 1
ATOM 782 C CA . TYR A 1 98 ? 1.991 -2.953 -23.355 1.00 73.38 98 TYR A CA 1
ATOM 783 C C . TYR A 1 98 ? 1.874 -3.956 -24.510 1.00 73.38 98 TYR A C 1
ATOM 785 O O . TYR A 1 98 ? 0.766 -4.292 -24.908 1.00 73.38 98 TYR A O 1
ATOM 793 N N . GLN A 1 99 ? 2.990 -4.505 -24.997 1.00 71.38 99 GLN A N 1
ATOM 794 C CA . GLN A 1 99 ? 2.979 -5.537 -26.042 1.00 71.38 99 GLN A CA 1
ATOM 795 C C . GLN A 1 99 ? 2.311 -6.842 -25.593 1.00 71.38 99 GLN A C 1
ATOM 797 O O . GLN A 1 99 ? 1.628 -7.483 -26.385 1.00 71.38 99 GLN A O 1
ATOM 802 N N . ALA A 1 100 ? 2.476 -7.229 -24.327 1.00 68.62 100 ALA A N 1
ATOM 803 C CA . ALA A 1 100 ? 1.833 -8.410 -23.758 1.00 68.62 100 ALA A CA 1
ATOM 804 C C . ALA A 1 100 ? 0.333 -8.203 -23.463 1.00 68.62 100 ALA A C 1
ATOM 806 O O . ALA A 1 100 ? -0.394 -9.185 -23.333 1.00 68.62 100 ALA A O 1
ATOM 807 N N . GLY A 1 101 ? -0.117 -6.949 -23.326 1.00 62.47 101 GLY A N 1
ATOM 808 C CA . GLY A 1 101 ? -1.455 -6.588 -22.848 1.00 62.47 101 GLY A CA 1
ATOM 809 C C . GLY A 1 101 ? -2.372 -5.867 -23.845 1.00 62.47 101 GLY A C 1
ATOM 810 O O . GLY A 1 101 ? -3.556 -5.754 -23.553 1.00 62.47 101 GLY A O 1
ATOM 811 N N . LEU A 1 102 ? -1.889 -5.404 -25.006 1.00 49.88 102 LEU A N 1
ATOM 812 C CA . LEU A 1 102 ? -2.702 -4.729 -26.039 1.00 49.88 102 LEU A CA 1
ATOM 813 C C . LEU A 1 102 ? -2.921 -5.605 -27.279 1.00 49.88 102 LEU A C 1
ATOM 815 O O . LEU A 1 102 ? -2.564 -5.257 -28.403 1.00 49.88 102 LEU A O 1
ATOM 819 N N . ALA A 1 103 ? -3.568 -6.741 -27.040 1.00 38.38 103 ALA A N 1
ATOM 820 C CA . ALA A 1 103 ? -4.433 -7.415 -28.007 1.00 38.38 103 ALA A CA 1
ATOM 821 C C . ALA A 1 103 ? -5.863 -7.556 -27.436 1.00 38.38 103 ALA A C 1
ATOM 823 O O . ALA A 1 103 ? -6.536 -8.557 -27.683 1.00 38.38 103 ALA A O 1
ATOM 824 N N . ILE A 1 104 ? -6.297 -6.577 -26.629 1.00 36.69 104 ILE A N 1
ATOM 825 C CA . ILE A 1 104 ? -7.658 -6.438 -26.088 1.00 36.69 104 ILE A CA 1
ATOM 826 C C . ILE A 1 104 ? -8.084 -4.981 -26.244 1.00 36.69 104 ILE A C 1
ATOM 828 O O . ILE A 1 104 ? -7.286 -4.105 -25.838 1.00 36.69 104 ILE A O 1
#

pLDDT: mean 80.01, std 9.91, range [36.69, 91.0]